Protein AF-A0A2V7Q2L5-F1 (afdb_monomer)

Foldseek 3Di:
DLCVLLVHDPVVVVVLVVCQVPDDPVGHDPVSVCSRCVSQFPDKDADPVFRKIKTATDCVVDPDGIDIDTDDDDDPPPPPPQQVQLVVLCVDCVQCVPPDPVLNVVLSPDDDDPDRDHSVNSSVSSVCVVDCVNDDDPPPPPPPPPPDDDDD

pLDDT: mean 79.68, std 14.49, range [40.38, 96.56]

Sequence (152 aa):
MVARLSRRSYEEMRVVVLEFLDTDIFHVSAENCVSFLDPLIESWDIDLATFGLEVVLNHSVVPGQAKRFEFVEREAEQPVSEEPGLQEFLQDSSLSGTATAKEVEFLKRLKFQGQRPTPLYYYRELQNLRDPLHFRTVVDRKNEEGHEHRAQ

Solvent-accessible surface area (backbone atoms only — not comparable to full-atom values): 9625 Å² total; per-residue (Å²): 110,58,28,64,70,65,75,40,52,66,68,61,41,50,52,54,51,53,52,54,74,72,42,52,86,92,70,59,49,71,67,58,51,47,72,62,44,53,62,47,42,68,47,72,53,71,43,80,91,56,56,29,38,39,40,31,44,26,59,94,81,43,91,56,74,68,47,77,45,80,53,76,92,64,78,76,77,62,82,76,67,74,54,65,26,55,53,54,23,70,70,34,58,90,66,34,68,82,65,47,73,70,56,51,56,53,60,70,67,65,82,66,86,96,55,83,63,48,36,67,52,57,41,49,52,54,51,52,75,66,37,67,89,78,48,83,78,79,72,75,86,76,76,79,85,81,80,83,88,88,88,131

Secondary structure (DSSP, 8-state):
-HHHHTT--HHHHHHHHHHHHHS-TTT--HHHHHHHHTTTEEEEEEETTTTEEEEEE-TTTS---PEEE--------------HHHHHHHH-HHHHTT--HHHHHHHHT---SS----HHHHHHHHHHHH-TTTS-----TTSSSSSS----

Structure (mmCIF, N/CA/C/O backbone):
data_AF-A0A2V7Q2L5-F1
#
_entry.id   AF-A0A2V7Q2L5-F1
#
loop_
_atom_site.group_PDB
_atom_site.id
_atom_site.type_symbol
_atom_site.label_atom_id
_atom_site.label_alt_id
_atom_site.label_comp_id
_atom_site.label_asym_id
_atom_site.label_entity_id
_atom_site.label_seq_id
_atom_site.pdbx_PDB_ins_code
_atom_site.Cartn_x
_atom_site.Cartn_y
_atom_site.Cartn_z
_atom_site.occupancy
_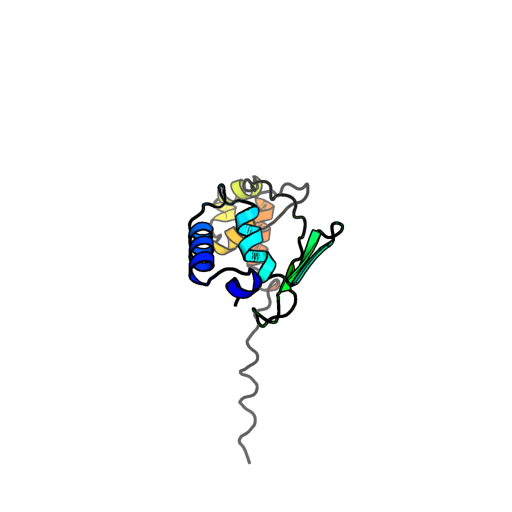atom_site.B_iso_or_equiv
_atom_site.auth_seq_id
_atom_site.auth_comp_id
_atom_site.auth_asym_id
_atom_site.auth_atom_id
_atom_site.pdbx_PDB_model_num
ATOM 1 N N . MET A 1 1 ? 29.882 -3.744 -23.129 1.00 60.84 1 MET A N 1
ATOM 2 C CA . MET A 1 1 ? 28.973 -4.578 -23.947 1.00 60.84 1 MET A CA 1
ATOM 3 C C . MET A 1 1 ? 27.867 -3.727 -24.551 1.00 60.84 1 MET A C 1
ATOM 5 O O . MET A 1 1 ? 27.806 -3.643 -25.766 1.00 60.84 1 MET A O 1
ATOM 9 N N . VAL A 1 2 ? 27.139 -2.976 -23.717 1.00 61.34 2 VAL A N 1
ATOM 10 C CA . VAL A 1 2 ? 26.141 -1.964 -24.119 1.00 61.34 2 VAL A CA 1
ATOM 11 C C . VAL A 1 2 ? 26.693 -0.957 -25.141 1.00 61.34 2 VAL A C 1
ATOM 13 O O . VAL A 1 2 ? 26.118 -0.807 -26.206 1.00 61.34 2 VAL A O 1
ATOM 16 N N . ALA A 1 3 ? 27.887 -0.391 -24.907 1.00 64.69 3 ALA A N 1
ATOM 17 C CA . ALA A 1 3 ? 28.544 0.524 -25.855 1.00 64.69 3 ALA A CA 1
ATOM 18 C C . ALA A 1 3 ? 28.677 -0.054 -27.283 1.00 64.69 3 ALA A C 1
ATOM 20 O O . ALA A 1 3 ? 28.402 0.628 -28.264 1.00 64.69 3 ALA A O 1
ATOM 21 N N . ARG A 1 4 ? 29.022 -1.347 -27.408 1.00 65.69 4 ARG A N 1
ATOM 22 C CA . ARG A 1 4 ? 29.149 -2.022 -28.712 1.00 65.69 4 ARG A CA 1
ATOM 23 C C . ARG A 1 4 ? 27.796 -2.215 -29.397 1.00 65.69 4 ARG A C 1
ATOM 25 O O . ARG A 1 4 ? 27.722 -2.072 -30.612 1.00 65.69 4 ARG A O 1
ATOM 32 N N . LEU A 1 5 ? 26.751 -2.518 -28.628 1.00 66.50 5 LEU A N 1
ATOM 33 C CA . LEU A 1 5 ? 25.382 -2.663 -29.133 1.00 66.50 5 LEU A CA 1
ATOM 34 C C . LEU A 1 5 ? 24.814 -1.319 -29.605 1.00 66.50 5 LEU A C 1
ATOM 36 O O . LEU A 1 5 ? 24.174 -1.260 -30.649 1.00 66.50 5 LEU A O 1
ATOM 40 N N . SER A 1 6 ? 25.164 -0.230 -28.920 1.00 67.88 6 SER A N 1
ATOM 41 C CA . SER A 1 6 ? 24.828 1.145 -29.310 1.00 67.88 6 SER A CA 1
ATOM 42 C C . SER A 1 6 ? 25.750 1.733 -30.389 1.00 67.88 6 SER A C 1
ATOM 44 O O . SER A 1 6 ? 25.614 2.908 -30.717 1.00 67.88 6 SER A O 1
ATOM 46 N N . ARG A 1 7 ? 26.712 0.960 -30.925 1.00 75.00 7 ARG A N 1
ATOM 47 C CA . ARG A 1 7 ? 27.757 1.416 -31.872 1.00 75.00 7 ARG A CA 1
ATOM 48 C C . ARG A 1 7 ? 28.567 2.632 -31.387 1.00 75.00 7 ARG A C 1
ATOM 50 O O . ARG A 1 7 ? 29.052 3.410 -32.203 1.00 75.00 7 ARG A O 1
ATOM 57 N N . ARG A 1 8 ? 28.728 2.788 -30.073 1.00 77.19 8 ARG A N 1
ATOM 58 C CA . ARG A 1 8 ? 29.510 3.856 -29.432 1.00 77.19 8 ARG A CA 1
ATOM 59 C C . ARG A 1 8 ? 30.800 3.305 -28.834 1.00 77.19 8 ARG A C 1
ATOM 61 O O . ARG A 1 8 ? 30.901 2.122 -28.486 1.00 77.19 8 ARG A O 1
ATOM 68 N N . SER A 1 9 ? 31.803 4.162 -28.693 1.00 82.06 9 SER A N 1
ATOM 69 C CA . SER A 1 9 ? 32.987 3.835 -27.904 1.00 82.06 9 SER A CA 1
ATOM 70 C C . SER A 1 9 ? 32.634 3.718 -26.416 1.00 82.06 9 SER A C 1
ATOM 72 O O . SER A 1 9 ? 31.589 4.178 -25.951 1.00 82.06 9 SER A O 1
ATOM 74 N N . TYR A 1 10 ? 33.509 3.067 -25.649 1.00 77.12 10 TYR A N 1
ATOM 75 C CA . TYR A 1 10 ? 33.313 2.925 -24.206 1.00 77.12 10 TYR A CA 1
ATOM 76 C C . TYR A 1 10 ? 33.289 4.283 -23.489 1.00 77.12 10 TYR A C 1
ATOM 78 O O . TYR A 1 10 ? 32.447 4.484 -22.619 1.00 77.12 10 TYR A O 1
ATOM 86 N N . GLU A 1 11 ? 34.161 5.214 -23.885 1.00 81.75 11 GLU A N 1
ATOM 87 C CA . GLU A 1 11 ? 34.223 6.552 -23.285 1.00 81.75 11 GLU A CA 1
ATOM 88 C C . GLU A 1 11 ? 32.964 7.370 -23.590 1.00 81.75 11 GLU A C 1
ATOM 90 O O . GLU A 1 11 ? 32.387 7.956 -22.679 1.00 81.75 11 GLU A O 1
ATOM 95 N N . GLU A 1 12 ? 32.467 7.337 -24.830 1.00 79.06 12 GLU A N 1
ATOM 96 C CA . GLU A 1 12 ? 31.212 8.013 -25.194 1.00 79.06 12 GLU A CA 1
ATOM 97 C C . GLU A 1 12 ? 30.021 7.444 -24.421 1.00 79.06 12 GLU A C 1
ATOM 99 O O . GLU A 1 12 ? 29.185 8.190 -23.920 1.00 79.06 12 GLU A O 1
ATOM 104 N N . MET A 1 13 ? 29.948 6.117 -24.281 1.00 79.00 13 MET A N 1
ATOM 105 C CA . MET A 1 13 ? 28.876 5.480 -23.518 1.00 79.00 13 MET A CA 1
ATOM 106 C C . MET A 1 13 ? 28.952 5.822 -22.029 1.00 79.00 13 MET A C 1
ATOM 108 O O . MET A 1 13 ? 27.931 6.016 -21.378 1.00 79.00 13 MET A O 1
ATOM 112 N N . ARG A 1 14 ? 30.165 5.908 -21.482 1.00 78.38 14 ARG A N 1
ATOM 113 C CA . ARG A 1 14 ? 30.391 6.270 -20.085 1.00 78.38 14 ARG A CA 1
ATOM 114 C C . ARG A 1 14 ? 29.935 7.699 -19.792 1.00 78.38 14 ARG A C 1
ATOM 116 O O . ARG A 1 14 ? 29.320 7.904 -18.752 1.00 78.38 14 ARG A O 1
ATOM 123 N N . VAL A 1 15 ? 30.198 8.652 -20.687 1.00 81.50 15 VAL A N 1
ATOM 124 C CA . VAL A 1 15 ? 29.710 10.037 -20.549 1.00 81.50 15 VAL A CA 1
ATOM 125 C C . VAL A 1 15 ? 28.182 10.062 -20.511 1.00 81.50 15 VAL A C 1
ATOM 127 O O . VAL A 1 15 ? 27.615 10.588 -19.564 1.00 81.50 15 VAL A O 1
ATOM 130 N N . VA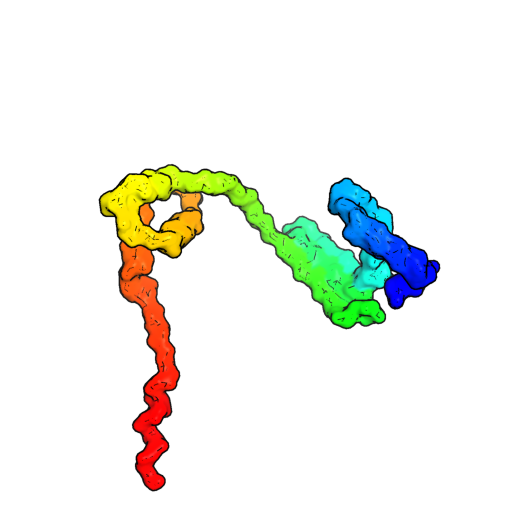L A 1 16 ? 27.527 9.376 -21.451 1.00 75.69 16 VAL A N 1
ATOM 131 C CA . VAL A 1 16 ? 26.055 9.311 -21.544 1.00 75.69 16 VAL A CA 1
ATOM 132 C C . VAL A 1 16 ? 25.420 8.709 -20.287 1.00 75.69 16 VAL A C 1
ATOM 134 O O . VAL A 1 16 ? 24.402 9.200 -19.812 1.00 75.69 16 VAL A O 1
ATOM 137 N N . VAL A 1 17 ? 26.015 7.652 -19.726 1.00 73.69 17 VAL A N 1
ATOM 138 C CA . VAL A 1 17 ? 25.506 7.013 -18.500 1.00 73.69 17 VAL A CA 1
ATOM 139 C C . VAL A 1 17 ? 25.680 7.913 -17.282 1.00 73.69 17 VAL A C 1
ATOM 141 O O . VAL A 1 17 ? 24.777 7.989 -16.457 1.00 73.69 17 VAL A O 1
ATOM 144 N N . LEU A 1 18 ? 26.828 8.578 -17.146 1.00 79.56 18 LEU A N 1
ATOM 145 C CA . LEU A 1 18 ? 27.070 9.475 -16.017 1.00 79.56 18 LEU A CA 1
ATOM 146 C C . LEU A 1 18 ? 26.167 10.706 -16.086 1.00 79.56 18 LEU A C 1
ATOM 148 O O . LEU A 1 18 ? 25.579 11.057 -15.073 1.00 79.56 18 LEU A O 1
ATOM 152 N N . GLU A 1 19 ? 25.989 11.292 -17.270 1.00 75.62 19 GLU A N 1
ATOM 153 C CA . GLU A 1 19 ? 25.028 12.378 -17.481 1.00 75.62 19 GLU A CA 1
ATOM 154 C C . GLU A 1 19 ? 23.602 11.925 -17.159 1.00 75.62 19 GLU A C 1
ATOM 156 O O . GLU A 1 19 ? 22.890 12.625 -16.448 1.00 75.62 19 GLU A O 1
ATOM 161 N N . PHE A 1 20 ? 23.190 10.732 -17.599 1.00 74.88 20 PHE A N 1
ATOM 162 C CA . PHE A 1 20 ? 21.875 10.179 -17.266 1.00 74.88 20 PHE A CA 1
ATOM 163 C C . PHE A 1 20 ? 21.674 9.988 -15.754 1.00 74.88 20 PHE A C 1
ATOM 165 O O . PHE A 1 20 ? 20.628 10.365 -15.237 1.00 74.88 20 PHE A O 1
ATOM 172 N N . LEU A 1 21 ? 22.659 9.431 -15.041 1.00 77.50 21 LEU A N 1
ATOM 173 C CA . LEU A 1 21 ? 22.577 9.200 -13.592 1.00 77.50 21 LEU A CA 1
ATOM 174 C C . LEU A 1 21 ? 22.632 10.494 -12.764 1.00 77.50 21 LEU A C 1
ATOM 176 O O . LEU A 1 21 ? 22.115 10.511 -11.650 1.00 77.50 21 LEU A O 1
ATOM 180 N N . ASP A 1 22 ? 23.262 11.543 -13.292 1.00 79.88 22 ASP A N 1
ATOM 181 C CA . ASP A 1 22 ? 23.351 12.868 -12.665 1.00 79.88 22 ASP A CA 1
ATOM 182 C C . ASP A 1 22 ? 22.141 13.760 -13.009 1.00 79.88 22 ASP A C 1
ATOM 184 O O . ASP A 1 22 ? 21.914 14.794 -12.382 1.00 79.88 22 ASP A O 1
ATOM 188 N N . THR A 1 23 ? 21.328 13.356 -13.995 1.00 78.69 23 THR A N 1
ATOM 189 C CA . THR A 1 23 ? 20.137 14.100 -14.413 1.00 78.69 23 THR A CA 1
ATOM 190 C C . THR A 1 23 ? 18.970 13.832 -13.463 1.00 78.69 23 THR A C 1
ATOM 192 O O . THR A 1 23 ? 18.562 12.693 -13.246 1.00 78.69 23 THR A O 1
ATOM 195 N N . ASP A 1 24 ? 18.384 14.908 -12.935 1.00 74.75 24 ASP A N 1
ATOM 196 C CA . ASP A 1 24 ? 17.152 14.859 -12.142 1.00 74.75 24 ASP A CA 1
ATOM 197 C C . ASP A 1 24 ? 16.011 14.193 -12.940 1.00 74.75 24 ASP A C 1
ATOM 199 O O . ASP A 1 24 ? 15.861 14.419 -14.142 1.00 74.75 24 ASP A O 1
ATOM 203 N N . ILE A 1 25 ? 15.159 13.413 -12.270 1.00 69.56 25 ILE A N 1
ATOM 204 C CA . ILE A 1 25 ? 14.011 12.718 -12.868 1.00 69.56 25 ILE A CA 1
ATOM 205 C C . ILE A 1 25 ? 13.055 13.671 -13.604 1.00 69.56 25 ILE A C 1
ATOM 207 O O . ILE A 1 25 ? 12.382 13.259 -14.544 1.00 69.56 25 ILE A O 1
ATOM 211 N N . PHE A 1 26 ? 13.025 14.952 -13.225 1.00 73.00 26 PHE A N 1
ATOM 212 C CA . PHE A 1 26 ? 12.240 15.986 -13.913 1.00 73.00 26 PHE A CA 1
ATOM 213 C C . PHE A 1 26 ? 12.892 16.531 -15.195 1.00 73.00 26 PHE A C 1
ATOM 215 O O . PHE A 1 26 ? 12.221 17.190 -15.986 1.00 73.00 26 PHE A O 1
ATOM 222 N N . HIS A 1 27 ? 14.183 16.270 -15.402 1.00 73.25 27 HIS A N 1
ATOM 223 C CA . HIS A 1 27 ? 14.985 16.770 -16.523 1.00 73.25 27 HIS A CA 1
ATOM 224 C C . HIS A 1 27 ? 15.479 15.653 -17.451 1.00 73.25 27 HIS A C 1
ATOM 226 O O . HIS A 1 27 ? 16.112 15.930 -18.472 1.00 73.25 27 HIS A O 1
ATOM 232 N N . VAL A 1 28 ? 15.190 14.391 -17.122 1.00 77.25 28 VAL A N 1
ATOM 233 C CA . VAL A 1 28 ? 15.568 13.250 -17.949 1.00 77.25 28 VAL A CA 1
ATOM 234 C C . VAL A 1 28 ? 14.807 13.285 -19.276 1.00 77.25 28 VAL A C 1
ATOM 236 O O . VAL A 1 28 ? 13.579 13.368 -19.317 1.00 77.25 28 VAL A O 1
ATOM 239 N N . SER A 1 29 ? 15.540 13.251 -20.388 1.00 77.19 29 SER A N 1
ATOM 240 C CA . SER A 1 29 ? 14.938 13.205 -21.719 1.00 77.19 29 SER A CA 1
ATOM 241 C C . SER A 1 29 ? 14.615 11.763 -22.117 1.00 77.19 29 SER A C 1
ATOM 243 O O . SER A 1 29 ? 15.309 10.817 -21.734 1.00 77.19 29 SER A O 1
ATOM 245 N N . ALA A 1 30 ? 13.587 11.588 -22.952 1.00 76.00 30 ALA A N 1
ATOM 246 C CA . ALA A 1 30 ? 13.273 10.285 -23.537 1.00 76.00 30 ALA A CA 1
ATOM 247 C C . ALA A 1 30 ? 14.459 9.720 -24.340 1.00 76.00 30 ALA A C 1
ATOM 249 O O . ALA A 1 30 ? 14.707 8.519 -24.316 1.00 76.00 30 ALA A O 1
ATOM 250 N N . GLU A 1 31 ? 15.229 10.586 -25.000 1.00 77.25 31 GLU A N 1
ATOM 251 C CA . GLU A 1 31 ? 16.392 10.202 -25.802 1.00 77.25 31 GLU A CA 1
ATOM 252 C C . GLU A 1 31 ? 17.529 9.609 -24.953 1.00 77.25 31 GLU A C 1
ATOM 254 O O . GLU A 1 31 ? 18.170 8.638 -25.369 1.00 77.25 31 GLU A O 1
ATOM 259 N N . ASN A 1 32 ? 17.730 10.124 -23.735 1.00 71.88 32 ASN A N 1
ATOM 260 C CA . ASN A 1 32 ? 18.692 9.570 -22.781 1.00 71.88 32 ASN A CA 1
ATOM 261 C C . ASN A 1 32 ? 18.252 8.179 -22.302 1.00 71.88 32 ASN A C 1
ATOM 263 O O . ASN A 1 32 ? 19.059 7.247 -22.295 1.00 71.88 32 ASN A O 1
ATOM 267 N N . CYS A 1 33 ? 16.965 8.018 -21.971 1.00 73.81 33 CYS A N 1
ATOM 268 C CA . CYS A 1 33 ? 16.392 6.730 -21.573 1.00 73.81 33 CYS A CA 1
ATOM 269 C C . CYS A 1 33 ? 16.514 5.687 -22.689 1.00 73.81 33 CYS A C 1
ATOM 271 O O . CYS A 1 33 ? 17.003 4.590 -22.442 1.00 73.81 33 CYS A O 1
ATOM 273 N N . VAL A 1 34 ? 16.125 6.040 -23.916 1.00 78.75 34 VAL A N 1
ATOM 274 C CA . VAL A 1 34 ? 16.190 5.175 -25.106 1.00 78.75 34 VAL A CA 1
ATOM 275 C C . VAL A 1 34 ? 17.631 4.750 -25.387 1.00 78.75 34 VAL A C 1
ATOM 277 O O . VAL A 1 34 ? 17.922 3.563 -25.496 1.00 78.75 34 VAL A O 1
ATOM 280 N N . SER A 1 35 ? 18.573 5.699 -25.401 1.00 76.31 35 SER A N 1
ATOM 281 C CA . SER A 1 35 ? 19.990 5.408 -25.669 1.00 76.31 35 SER A CA 1
ATOM 282 C C . SER A 1 35 ? 20.605 4.415 -24.675 1.00 76.31 35 SER A C 1
ATOM 284 O O . SER A 1 35 ? 21.519 3.665 -25.037 1.00 76.31 35 SER A O 1
ATOM 286 N N . PHE A 1 36 ? 20.126 4.414 -23.427 1.00 75.75 36 PHE A N 1
ATOM 287 C CA . PHE A 1 36 ? 20.604 3.525 -22.372 1.00 75.75 36 PHE A CA 1
ATOM 288 C C . PHE A 1 36 ? 19.840 2.196 -22.289 1.00 75.75 36 PHE A C 1
ATOM 290 O O . PHE A 1 36 ? 20.470 1.153 -22.104 1.00 75.75 36 PHE A O 1
ATOM 297 N N . LEU A 1 37 ? 18.510 2.221 -22.406 1.00 80.31 37 LEU A N 1
ATOM 298 C CA . LEU A 1 37 ? 17.634 1.070 -22.176 1.00 80.31 37 LEU A CA 1
ATOM 299 C C . LEU A 1 37 ? 17.460 0.188 -23.417 1.00 80.31 37 LEU A C 1
ATOM 301 O O . LEU A 1 37 ? 17.461 -1.032 -23.265 1.00 80.31 37 LEU A O 1
ATOM 305 N N . ASP A 1 38 ? 17.386 0.753 -24.626 1.00 82.50 38 ASP A N 1
ATOM 306 C CA . ASP A 1 38 ? 17.192 -0.019 -25.868 1.00 82.50 38 ASP A CA 1
ATOM 307 C C . ASP A 1 38 ? 18.218 -1.147 -26.060 1.00 82.50 38 ASP A C 1
ATOM 309 O O . ASP A 1 38 ? 17.837 -2.250 -26.440 1.00 82.50 38 ASP A O 1
ATOM 313 N N . PRO A 1 39 ? 19.521 -0.961 -25.776 1.00 82.88 39 PRO A N 1
ATOM 314 C CA . PRO A 1 39 ? 20.486 -2.045 -25.938 1.00 82.88 39 PRO A CA 1
ATOM 315 C C . PRO A 1 39 ? 20.348 -3.149 -24.874 1.00 82.88 39 PRO A C 1
ATOM 317 O O . PRO A 1 39 ? 20.918 -4.231 -25.039 1.00 82.88 39 PRO A O 1
ATOM 320 N N . LEU A 1 40 ? 19.662 -2.862 -23.761 1.00 84.19 40 LEU A N 1
ATOM 321 C CA . LEU A 1 40 ? 19.457 -3.770 -22.630 1.00 84.19 40 LEU A CA 1
ATOM 322 C C . LEU A 1 40 ? 18.138 -4.542 -22.727 1.00 84.19 40 LEU A C 1
ATOM 324 O O . LEU A 1 40 ? 18.040 -5.620 -22.141 1.00 84.19 40 LEU A O 1
ATOM 328 N N . ILE A 1 41 ? 17.148 -4.007 -23.440 1.00 86.25 41 ILE A N 1
ATOM 329 C CA . ILE A 1 41 ? 15.814 -4.587 -23.594 1.00 86.25 41 ILE A CA 1
ATOM 330 C C . ILE A 1 41 ? 15.732 -5.258 -24.967 1.00 86.25 41 ILE A C 1
ATOM 332 O O . ILE A 1 41 ? 15.916 -4.622 -25.996 1.00 86.25 41 ILE A O 1
ATOM 336 N N . GLU A 1 42 ? 15.467 -6.560 -24.984 1.00 87.31 42 GLU A N 1
ATOM 337 C CA . GLU A 1 42 ? 15.245 -7.322 -26.217 1.00 87.31 42 GLU A CA 1
ATOM 338 C C . GLU A 1 42 ? 13.830 -7.082 -26.763 1.00 87.31 42 GLU A C 1
ATOM 340 O O . GLU A 1 42 ? 13.648 -6.868 -27.960 1.00 87.31 42 GLU A O 1
ATOM 345 N N . SER A 1 43 ? 12.833 -7.055 -25.877 1.00 88.31 43 SER A N 1
ATOM 346 C CA . SER A 1 43 ? 11.452 -6.686 -26.194 1.00 88.31 43 SER A CA 1
ATOM 347 C C . SER A 1 43 ? 10.698 -6.272 -24.932 1.00 88.31 43 SER A C 1
ATOM 349 O O . SER A 1 43 ? 11.066 -6.661 -23.824 1.00 88.31 43 SER A O 1
ATOM 351 N N . TRP A 1 44 ? 9.609 -5.527 -25.086 1.00 91.56 44 TRP A N 1
ATOM 352 C CA . TRP A 1 44 ? 8.647 -5.290 -24.012 1.00 91.56 44 TRP A CA 1
ATOM 353 C C . TRP A 1 44 ? 7.227 -5.257 -24.576 1.00 91.56 44 TRP A C 1
ATOM 355 O O . TRP A 1 44 ? 7.045 -4.949 -25.754 1.00 91.56 44 TRP A O 1
ATOM 365 N N . ASP A 1 45 ? 6.245 -5.595 -23.743 1.00 91.06 45 ASP A N 1
ATOM 366 C CA . ASP A 1 45 ? 4.824 -5.542 -24.089 1.00 91.06 45 ASP A CA 1
ATOM 367 C C . ASP A 1 45 ? 3.985 -5.081 -22.892 1.00 91.06 45 ASP A C 1
ATOM 369 O O . ASP A 1 45 ? 4.357 -5.307 -21.734 1.00 91.06 45 ASP A O 1
ATOM 373 N N . ILE A 1 46 ? 2.862 -4.423 -23.177 1.00 91.25 46 ILE A N 1
ATOM 374 C CA . ILE A 1 46 ? 1.903 -3.968 -22.172 1.00 91.25 46 ILE A CA 1
ATOM 375 C C . ILE A 1 46 ? 0.494 -4.448 -22.517 1.00 91.25 46 ILE A C 1
ATOM 377 O O . ILE A 1 46 ? -0.084 -4.090 -23.543 1.00 91.25 46 ILE A O 1
ATOM 381 N N . ASP A 1 47 ? -0.098 -5.209 -21.605 1.00 89.88 47 ASP A N 1
ATOM 382 C CA . ASP A 1 47 ? -1.511 -5.553 -21.669 1.00 89.88 47 ASP A CA 1
ATOM 383 C C . ASP A 1 47 ? -2.326 -4.417 -21.047 1.00 89.88 47 ASP A C 1
ATOM 385 O O . ASP A 1 47 ? -2.426 -4.294 -19.829 1.00 89.88 47 ASP A O 1
ATOM 389 N N . LEU A 1 48 ? -2.932 -3.580 -21.888 1.00 86.31 48 LEU A N 1
ATOM 390 C CA . LEU A 1 48 ? -3.743 -2.444 -21.442 1.00 86.31 48 LEU A CA 1
ATOM 391 C C . LEU A 1 48 ? -5.035 -2.854 -20.715 1.00 86.31 48 LEU A C 1
ATOM 393 O O . LEU A 1 48 ? -5.615 -2.021 -20.025 1.00 86.31 48 LEU A O 1
ATOM 397 N N . ALA A 1 49 ? -5.501 -4.100 -20.852 1.00 86.12 49 ALA A N 1
ATOM 398 C CA . ALA A 1 49 ? -6.686 -4.569 -20.136 1.00 86.12 49 ALA A CA 1
ATOM 399 C C . ALA A 1 49 ? -6.379 -4.879 -18.664 1.00 86.12 49 ALA A C 1
ATOM 401 O O . ALA A 1 49 ? -7.240 -4.701 -17.805 1.00 86.12 49 ALA A O 1
ATOM 402 N N . THR A 1 50 ? -5.158 -5.330 -18.371 1.00 85.31 50 THR A N 1
ATOM 403 C CA . THR A 1 50 ? -4.704 -5.677 -17.013 1.00 85.31 50 THR A CA 1
ATOM 404 C C . THR A 1 50 ? -3.662 -4.709 -16.457 1.00 85.31 50 THR A C 1
ATOM 406 O O . THR A 1 50 ? -3.229 -4.857 -15.317 1.00 85.31 50 THR A O 1
ATOM 409 N N . PHE A 1 51 ? -3.235 -3.737 -17.266 1.00 87.12 51 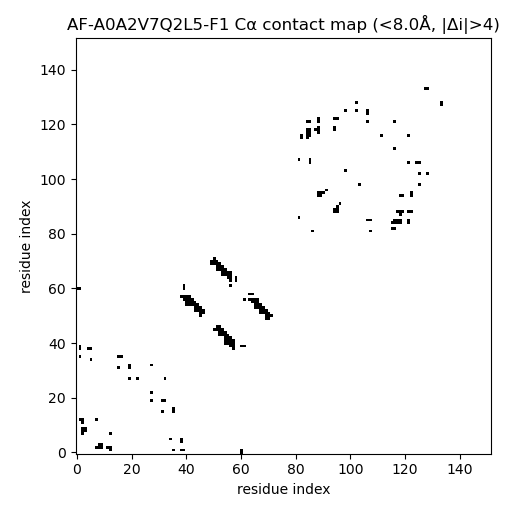PHE A N 1
ATOM 410 C CA . PHE A 1 51 ? -2.048 -2.911 -17.050 1.00 87.12 51 PHE A CA 1
ATOM 411 C C . PHE A 1 51 ? -0.766 -3.719 -16.788 1.00 87.12 51 PHE A C 1
ATOM 413 O O . PHE A 1 51 ? 0.192 -3.181 -16.245 1.00 87.12 51 PHE A O 1
ATOM 420 N N . GLY A 1 52 ? -0.707 -4.998 -17.169 1.00 90.00 52 GLY A N 1
ATOM 421 C CA . GLY A 1 52 ? 0.487 -5.825 -17.002 1.00 90.00 52 GLY A CA 1
ATOM 422 C C . GLY A 1 52 ? 1.613 -5.391 -17.943 1.00 90.00 52 GLY A C 1
ATOM 423 O O . GLY A 1 52 ? 1.372 -5.190 -19.128 1.00 90.00 52 GLY A O 1
ATOM 424 N N . LEU A 1 53 ? 2.842 -5.282 -17.433 1.00 92.94 53 LEU A N 1
ATOM 425 C CA . LEU A 1 53 ? 4.045 -4.956 -18.206 1.00 92.94 53 LEU A CA 1
ATOM 426 C C . LEU A 1 53 ? 5.011 -6.140 -18.189 1.00 92.94 53 LEU A C 1
ATOM 428 O O . LEU A 1 53 ? 5.401 -6.612 -17.121 1.00 92.94 53 LEU A O 1
ATOM 432 N N . GLU A 1 54 ? 5.461 -6.581 -19.356 1.00 92.56 54 GLU A N 1
ATOM 433 C CA . GLU A 1 54 ? 6.513 -7.585 -19.488 1.00 92.56 54 GLU A CA 1
ATOM 434 C C . GLU A 1 54 ? 7.731 -6.996 -20.200 1.00 92.56 54 GLU A C 1
ATOM 436 O O . GLU A 1 54 ? 7.610 -6.381 -21.255 1.00 92.56 54 GLU A O 1
ATOM 441 N N . VAL A 1 55 ? 8.917 -7.182 -19.619 1.00 90.62 55 VAL A N 1
ATOM 442 C CA . VAL A 1 55 ? 10.196 -6.714 -20.167 1.00 90.62 55 VAL A CA 1
ATOM 443 C C . VAL A 1 55 ? 11.142 -7.899 -20.314 1.00 90.62 55 VAL A C 1
ATOM 445 O O . VAL A 1 55 ? 11.549 -8.514 -19.325 1.00 90.62 55 VAL A O 1
ATOM 448 N N . VAL A 1 56 ? 11.531 -8.203 -21.546 1.00 89.50 56 VAL A N 1
ATOM 449 C CA . VAL A 1 56 ? 12.541 -9.210 -21.878 1.00 89.50 56 VAL A CA 1
ATOM 450 C C . VAL A 1 56 ? 13.889 -8.514 -21.987 1.00 89.50 56 VAL A C 1
ATOM 452 O O . VAL A 1 56 ? 14.072 -7.604 -22.794 1.00 89.50 56 VAL A O 1
ATOM 455 N N . LEU A 1 57 ? 14.842 -8.924 -21.154 1.00 87.88 57 LEU A N 1
ATOM 456 C CA . LEU A 1 57 ? 16.192 -8.368 -21.166 1.00 87.88 57 LEU A CA 1
ATOM 457 C C . LEU A 1 57 ? 17.064 -9.095 -22.187 1.00 87.88 57 LEU A C 1
ATOM 459 O O . LEU A 1 57 ? 16.946 -10.304 -22.370 1.00 87.88 57 LEU A O 1
ATOM 463 N N . ASN A 1 58 ? 17.989 -8.359 -22.795 1.00 84.44 58 ASN A N 1
ATOM 464 C CA . ASN A 1 58 ? 18.965 -8.908 -23.720 1.00 84.44 58 ASN A CA 1
ATOM 465 C C . ASN A 1 58 ? 19.907 -9.874 -22.986 1.00 84.44 58 ASN A C 1
ATOM 467 O O . ASN A 1 58 ? 20.820 -9.463 -22.259 1.00 84.44 58 ASN A O 1
ATOM 471 N N . HIS A 1 59 ? 19.706 -11.168 -23.230 1.00 80.06 59 HIS A N 1
ATOM 472 C CA . HIS A 1 59 ? 20.434 -12.269 -22.598 1.00 80.06 59 HIS A CA 1
ATOM 473 C C . HIS A 1 59 ? 21.948 -12.245 -22.866 1.00 80.06 59 HIS A C 1
ATOM 475 O O . HIS A 1 59 ? 22.723 -12.819 -22.101 1.00 80.06 59 HIS A O 1
ATOM 481 N N . SER A 1 60 ? 22.386 -11.569 -23.936 1.00 75.81 60 SER A N 1
ATOM 482 C CA . SER A 1 60 ? 23.810 -11.393 -24.234 1.00 75.81 60 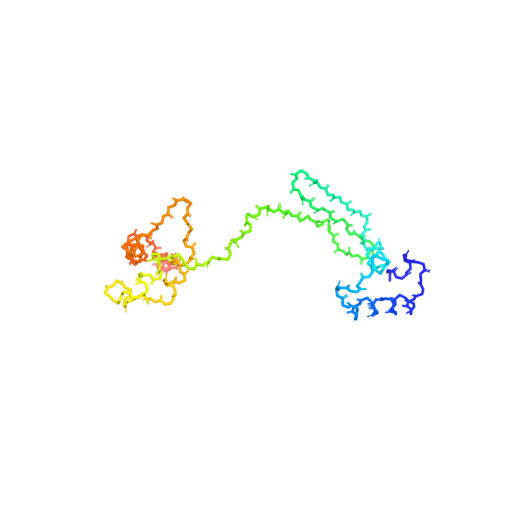SER A CA 1
ATOM 483 C C . SER A 1 60 ? 24.488 -10.423 -23.265 1.00 75.81 60 SER A C 1
ATOM 485 O O . SER A 1 60 ? 25.705 -10.475 -23.128 1.00 75.81 60 SER A O 1
ATOM 487 N N . VAL A 1 61 ? 23.728 -9.543 -22.601 1.00 73.31 61 VAL A N 1
ATOM 488 C CA . VAL A 1 61 ? 24.243 -8.476 -21.724 1.00 73.31 61 VAL A CA 1
ATOM 489 C C . VAL A 1 61 ? 23.883 -8.706 -20.261 1.00 73.31 61 VAL A C 1
ATOM 491 O O . VAL A 1 61 ? 24.707 -8.440 -19.385 1.00 73.31 61 VAL A O 1
ATOM 494 N N . VAL A 1 62 ? 22.669 -9.187 -19.993 1.00 69.56 62 VAL A N 1
ATOM 495 C CA . VAL A 1 62 ? 22.154 -9.424 -18.644 1.00 69.56 62 VAL A CA 1
ATOM 496 C C . VAL A 1 62 ? 21.708 -10.885 -18.541 1.00 69.56 62 VAL A C 1
ATOM 498 O O . VAL A 1 62 ? 20.752 -11.273 -19.209 1.00 69.56 62 VAL A O 1
ATOM 501 N N . PRO A 1 63 ? 22.358 -11.714 -17.705 1.00 68.31 63 PRO A N 1
ATOM 502 C CA . PRO A 1 63 ? 21.891 -13.070 -17.459 1.00 68.31 63 PRO A CA 1
ATOM 503 C C . PRO A 1 63 ? 20.593 -13.021 -16.640 1.00 68.31 63 PRO A C 1
ATOM 505 O O . PRO A 1 63 ? 20.611 -12.755 -15.439 1.00 68.31 63 PRO A O 1
ATOM 508 N N . GLY A 1 64 ? 19.452 -13.249 -17.288 1.00 65.81 64 GLY A N 1
ATOM 509 C CA . GLY A 1 64 ? 18.137 -13.236 -16.648 1.00 65.81 64 GLY A CA 1
ATOM 510 C C . GLY A 1 64 ? 16.995 -13.423 -17.648 1.00 65.81 64 GLY A C 1
ATOM 511 O O . GLY A 1 64 ? 17.136 -13.103 -18.822 1.00 65.81 64 GLY A O 1
ATOM 512 N N . GLN A 1 65 ? 15.875 -13.974 -17.178 1.00 73.69 65 GLN A N 1
ATOM 513 C CA . GLN A 1 65 ? 14.636 -14.139 -17.953 1.00 73.69 65 GLN A CA 1
ATOM 514 C C . GLN A 1 65 ? 13.759 -12.873 -17.902 1.00 73.69 65 GLN A C 1
ATOM 516 O O . GLN A 1 65 ? 14.075 -11.921 -17.180 1.00 73.69 65 GLN A O 1
ATOM 521 N N . ALA A 1 66 ? 12.647 -12.896 -18.645 1.00 80.19 66 ALA A N 1
ATOM 522 C CA . ALA A 1 66 ? 11.627 -11.852 -18.675 1.00 80.19 66 ALA A CA 1
ATOM 523 C C . ALA A 1 66 ? 11.166 -11.422 -17.269 1.00 80.19 66 ALA A C 1
ATOM 525 O O . ALA A 1 66 ? 11.005 -12.239 -16.356 1.00 80.19 66 ALA A O 1
ATOM 526 N N . LYS A 1 67 ? 10.968 -10.115 -17.091 1.00 85.25 67 LYS A N 1
ATOM 527 C CA . LYS A 1 67 ? 10.420 -9.497 -15.882 1.00 85.25 67 LYS A CA 1
ATOM 528 C C . LYS A 1 67 ? 8.975 -9.106 -16.148 1.00 85.25 67 LYS A C 1
ATOM 530 O O . LYS A 1 67 ? 8.726 -8.256 -16.995 1.00 85.25 67 LYS A O 1
ATOM 535 N N . ARG A 1 68 ? 8.047 -9.701 -15.401 1.00 86.44 68 ARG A N 1
ATOM 536 C CA . ARG A 1 68 ? 6.623 -9.361 -15.437 1.00 86.44 68 ARG A CA 1
ATOM 537 C C . ARG A 1 68 ? 6.264 -8.510 -14.224 1.00 86.44 68 ARG A C 1
ATOM 539 O O . ARG A 1 68 ? 6.566 -8.886 -13.092 1.00 86.44 68 ARG A O 1
ATOM 546 N N . PHE A 1 69 ? 5.627 -7.379 -14.477 1.00 88.19 69 PHE A N 1
ATOM 547 C CA . PHE A 1 69 ? 5.076 -6.464 -13.491 1.00 88.19 69 PHE A CA 1
ATOM 548 C C . PHE A 1 69 ? 3.561 -6.447 -13.657 1.00 88.19 69 PHE A C 1
ATOM 550 O O . PHE A 1 69 ? 3.054 -6.282 -14.764 1.00 88.19 69 PHE A O 1
ATOM 557 N N . GLU A 1 70 ? 2.841 -6.619 -12.557 1.00 87.31 70 GLU A N 1
ATOM 558 C CA . GLU A 1 70 ? 1.382 -6.581 -12.545 1.00 87.31 70 GLU A CA 1
ATOM 559 C C . GLU A 1 70 ? 0.936 -5.391 -11.708 1.00 87.31 70 GLU A C 1
ATOM 561 O O . GLU A 1 70 ? 1.429 -5.169 -10.598 1.00 87.31 70 GLU A O 1
ATOM 566 N N . PHE A 1 71 ? 0.024 -4.606 -12.269 1.00 81.56 71 PHE A N 1
ATOM 567 C CA . PHE A 1 71 ? -0.483 -3.397 -11.650 1.00 81.56 71 PHE A CA 1
ATOM 568 C C . PHE A 1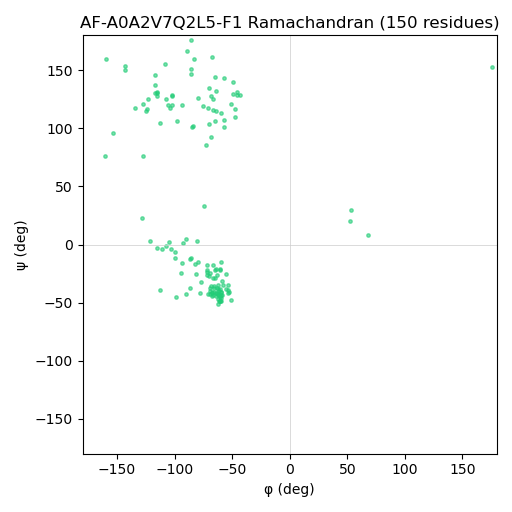 71 ? -1.908 -3.670 -11.198 1.00 81.56 71 PHE A C 1
ATOM 570 O O . PHE A 1 71 ? -2.756 -4.099 -11.973 1.00 81.56 71 PHE A O 1
ATOM 577 N N . VAL A 1 72 ? -2.165 -3.442 -9.916 1.00 77.38 72 VAL A N 1
ATOM 578 C CA . VAL A 1 72 ? -3.513 -3.522 -9.360 1.00 77.38 72 VAL A CA 1
ATOM 579 C C . VAL A 1 72 ? -3.969 -2.097 -9.127 1.00 77.38 72 VAL A C 1
ATOM 581 O O . VAL A 1 72 ? -3.332 -1.374 -8.356 1.00 77.38 72 VAL A O 1
ATOM 584 N N . GLU A 1 73 ? -5.059 -1.700 -9.782 1.00 69.31 73 GLU A N 1
ATOM 585 C CA . GLU A 1 73 ? -5.733 -0.448 -9.459 1.00 69.31 73 GLU A CA 1
ATOM 586 C C . GLU A 1 73 ? -6.176 -0.517 -7.997 1.00 69.31 73 GLU A C 1
ATOM 588 O O . GLU A 1 73 ? -6.994 -1.346 -7.594 1.00 69.31 73 GLU A O 1
ATOM 593 N N . ARG A 1 74 ? -5.562 0.326 -7.175 1.00 72.62 74 ARG A N 1
ATOM 594 C CA . ARG A 1 74 ? -6.036 0.599 -5.828 1.00 72.62 74 ARG A CA 1
ATOM 595 C C . ARG A 1 74 ? -6.738 1.936 -5.921 1.00 72.62 74 ARG A C 1
ATOM 597 O O . ARG A 1 74 ? -6.139 2.884 -6.430 1.00 72.62 74 ARG A O 1
ATOM 604 N N . GLU A 1 75 ? -7.975 2.014 -5.430 1.00 62.66 75 GLU A N 1
ATOM 605 C CA . GLU A 1 75 ? -8.570 3.313 -5.127 1.00 62.66 75 GLU A CA 1
ATOM 606 C C . GLU A 1 75 ? -7.511 4.115 -4.372 1.00 62.66 75 GLU A C 1
ATOM 608 O O . GLU A 1 75 ? -6.889 3.577 -3.447 1.00 62.66 75 GLU A O 1
ATOM 613 N N . ALA A 1 76 ? -7.238 5.345 -4.825 1.00 54.81 76 ALA A N 1
ATOM 614 C CA . ALA A 1 76 ? -6.342 6.234 -4.107 1.00 54.81 76 ALA A CA 1
ATOM 615 C C . ALA A 1 76 ? -6.793 6.180 -2.653 1.00 54.81 76 ALA A C 1
ATOM 617 O O . ALA A 1 76 ? -7.954 6.497 -2.383 1.00 54.81 76 ALA A O 1
ATOM 618 N N . GLU A 1 77 ? -5.932 5.691 -1.751 1.00 54.03 77 GLU A N 1
ATOM 619 C CA . GLU A 1 77 ? -6.230 5.778 -0.334 1.00 54.03 77 GLU A CA 1
ATOM 620 C C . GLU A 1 77 ? -6.436 7.268 -0.103 1.00 54.03 77 GLU A C 1
ATOM 622 O O . GLU A 1 77 ? -5.473 8.040 -0.093 1.00 54.03 77 GLU A O 1
ATOM 627 N N . GLN A 1 78 ? -7.704 7.695 -0.027 1.00 52.94 78 GLN A N 1
ATOM 628 C CA . GLN A 1 78 ? -8.040 9.024 0.445 1.00 52.94 78 GLN A CA 1
ATOM 629 C C . GLN A 1 78 ? -7.190 9.188 1.692 1.00 52.94 78 GLN A C 1
ATOM 631 O O . GLN A 1 78 ? -7.146 8.222 2.464 1.00 52.94 78 GLN A O 1
ATOM 636 N N . PRO A 1 79 ? -6.460 10.309 1.857 1.00 53.28 79 PRO A N 1
ATOM 637 C CA . PRO A 1 79 ? -5.663 10.517 3.052 1.00 53.28 79 PRO A CA 1
ATOM 638 C C . PRO A 1 79 ? -6.586 10.178 4.205 1.00 53.28 79 PRO A C 1
ATOM 640 O O . PRO A 1 79 ? -7.618 10.830 4.364 1.00 53.28 79 PRO A O 1
ATOM 643 N N . VAL A 1 80 ? -6.303 9.052 4.864 1.00 56.59 80 VAL A N 1
ATOM 644 C CA . VAL A 1 80 ? -7.223 8.463 5.826 1.00 56.59 80 VAL A CA 1
ATOM 645 C C . VAL A 1 80 ? -7.112 9.404 7.002 1.00 56.59 80 VAL A C 1
ATOM 647 O O . VAL A 1 80 ? -6.256 9.233 7.867 1.00 56.59 80 VAL A O 1
ATOM 650 N N . SER A 1 81 ? -7.896 10.482 6.978 1.00 63.28 81 SER A N 1
ATOM 651 C CA . SER A 1 81 ? -8.182 11.237 8.177 1.00 63.28 81 SER A CA 1
ATOM 652 C C . SER A 1 81 ? -8.639 10.181 9.160 1.00 63.28 81 SER A C 1
ATOM 654 O O . SER A 1 81 ? -9.546 9.415 8.823 1.00 63.28 81 SER A O 1
ATOM 656 N N . GLU A 1 82 ? -7.938 10.065 10.287 1.00 71.75 82 GLU A N 1
ATOM 657 C CA . GLU A 1 82 ? -8.275 9.074 11.301 1.00 71.75 8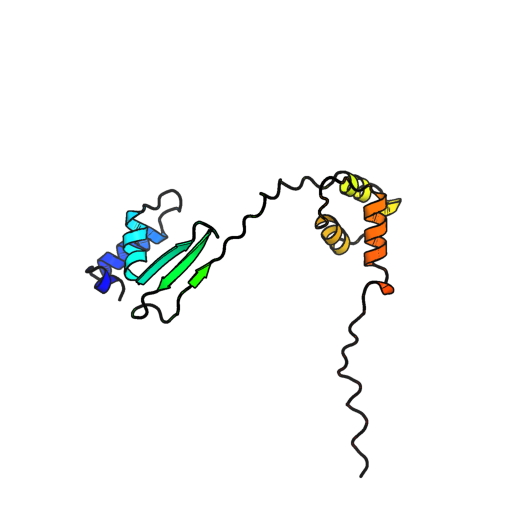2 GLU A CA 1
ATOM 658 C C . GLU A 1 82 ? -9.790 9.058 11.499 1.00 71.75 82 GLU A C 1
ATOM 660 O O . GLU A 1 82 ? -10.408 10.115 11.648 1.00 71.75 82 GLU A O 1
ATOM 665 N N . GLU A 1 83 ? -10.379 7.864 11.432 1.00 87.88 83 GLU A N 1
ATOM 666 C CA . GLU A 1 83 ? -11.821 7.694 11.566 1.00 87.88 83 GLU A CA 1
ATOM 667 C C . GLU A 1 83 ? -12.313 8.442 12.817 1.00 87.88 83 GLU A C 1
ATOM 669 O O . GLU A 1 83 ? -11.749 8.234 13.897 1.00 87.88 83 GLU A O 1
ATOM 674 N N . PRO A 1 84 ? -13.351 9.296 12.729 1.00 91.06 84 PRO A N 1
ATOM 675 C CA . PRO A 1 84 ? -13.789 10.111 13.863 1.00 91.06 84 PRO A CA 1
ATOM 676 C C . PRO A 1 84 ? -14.076 9.287 15.125 1.00 91.06 84 PRO A C 1
ATOM 678 O O . PRO A 1 84 ? -13.669 9.662 16.220 1.00 91.06 84 PRO A O 1
ATOM 681 N N . GLY A 1 85 ? -14.684 8.106 14.966 1.00 93.00 85 GLY A N 1
ATOM 682 C CA . GLY A 1 85 ? -14.943 7.197 16.084 1.00 93.00 85 GLY A CA 1
ATOM 683 C C . GLY A 1 85 ? -13.675 6.614 16.717 1.00 93.00 85 GLY A C 1
ATOM 684 O O . GLY A 1 85 ? -13.674 6.327 17.914 1.00 93.00 85 GLY A O 1
ATOM 685 N N . LEU A 1 86 ? -12.587 6.467 15.950 1.00 94.31 86 LEU A N 1
ATOM 686 C CA . LEU A 1 86 ? -11.284 6.072 16.486 1.00 94.31 86 LEU A CA 1
ATOM 687 C C . LEU A 1 86 ? -10.680 7.213 17.298 1.00 94.31 86 LEU A C 1
ATOM 689 O O . LEU A 1 86 ? -10.150 6.973 18.379 1.00 94.31 86 LEU A O 1
ATOM 693 N N . GLN A 1 87 ? -10.777 8.448 16.806 1.00 94.38 87 GLN A N 1
ATOM 694 C CA . GLN A 1 87 ? -10.286 9.614 17.540 1.00 94.38 87 GLN A CA 1
ATOM 695 C C . GLN A 1 87 ? -11.024 9.794 18.867 1.00 94.38 87 GLN A C 1
ATOM 697 O O . GLN A 1 87 ? -10.384 9.956 19.903 1.00 94.38 87 GLN A O 1
ATOM 702 N N . GLU A 1 88 ? -12.353 9.698 18.851 1.00 95.94 88 GLU A N 1
ATOM 703 C CA . GLU A 1 88 ? -13.185 9.741 20.056 1.00 95.94 88 GLU A CA 1
ATOM 704 C C . GLU A 1 88 ? -12.814 8.620 21.045 1.00 95.94 88 GLU A C 1
ATOM 706 O O . GLU A 1 88 ? -12.652 8.880 22.236 1.00 95.94 88 GLU A O 1
ATOM 711 N N . PHE A 1 89 ? -12.589 7.391 20.566 1.00 96.44 89 PHE A N 1
ATOM 712 C CA . PHE A 1 89 ? -12.109 6.281 21.399 1.00 96.44 89 PHE A CA 1
ATOM 713 C C . PHE A 1 89 ? -10.750 6.571 22.053 1.00 96.44 89 PHE A C 1
ATOM 715 O O . PHE A 1 89 ? -10.577 6.325 23.247 1.00 96.44 89 PHE A O 1
ATOM 722 N N . LEU A 1 90 ? -9.785 7.099 21.293 1.00 94.69 90 LEU A N 1
ATOM 723 C CA . LEU A 1 90 ? -8.441 7.411 21.796 1.00 94.69 90 LEU A CA 1
ATOM 724 C C . LEU A 1 90 ? -8.433 8.581 22.792 1.00 94.69 90 LEU A C 1
ATOM 726 O O . LEU A 1 90 ? -7.526 8.669 23.616 1.00 94.69 90 LEU A O 1
ATOM 730 N N . GLN A 1 91 ? -9.422 9.475 22.729 1.00 95.62 91 GLN A N 1
ATOM 731 C CA . GLN A 1 91 ? -9.596 10.565 23.694 1.00 95.62 91 GLN A CA 1
ATOM 732 C C . GLN A 1 91 ? -10.297 10.108 24.982 1.00 95.62 91 GLN A C 1
ATOM 734 O O . GLN A 1 91 ? -10.095 10.711 26.037 1.00 95.62 91 GLN A O 1
ATOM 739 N N . ASP A 1 92 ? -11.094 9.040 24.920 1.00 95.69 92 ASP A N 1
ATOM 740 C CA . ASP A 1 92 ? -11.788 8.478 26.075 1.00 95.69 92 ASP A CA 1
ATOM 741 C C . ASP A 1 92 ? -10.887 7.506 26.854 1.00 95.69 92 ASP A C 1
ATOM 743 O O . ASP A 1 92 ? -10.726 6.331 26.506 1.00 95.69 92 ASP A O 1
ATOM 747 N N . SER A 1 93 ? -10.321 7.986 27.964 1.00 93.50 93 SER A N 1
ATOM 748 C CA . SER A 1 93 ? -9.451 7.191 28.837 1.00 93.50 93 SER A CA 1
ATOM 749 C C . SER A 1 93 ? -10.159 6.009 29.507 1.00 93.50 93 SER A C 1
ATOM 751 O O . SER A 1 93 ? -9.488 5.045 29.884 1.00 93.50 93 SER A O 1
ATOM 753 N N . SER A 1 94 ? -11.492 6.033 29.623 1.00 93.50 94 SER A N 1
ATOM 754 C CA . SER A 1 94 ? -12.264 4.909 30.164 1.00 93.50 94 SER A CA 1
ATOM 755 C C . SER A 1 94 ? -12.306 3.717 29.202 1.00 93.50 94 SER A C 1
ATOM 757 O O . SER A 1 94 ? -12.397 2.571 29.647 1.00 93.50 94 SER A O 1
ATOM 759 N N . LEU A 1 95 ? -12.173 3.975 27.896 1.00 92.38 95 LEU A N 1
ATOM 760 C CA . LEU A 1 95 ? -12.179 2.957 26.847 1.00 92.38 95 LEU A CA 1
ATOM 761 C C . LEU A 1 95 ? -10.762 2.580 26.401 1.00 92.38 95 LEU A C 1
ATOM 763 O O . LEU A 1 95 ? -10.447 1.396 26.271 1.00 92.38 95 LEU A O 1
ATOM 767 N N . SER A 1 96 ? -9.891 3.565 26.180 1.00 93.56 96 SER A N 1
ATOM 768 C CA . SER A 1 96 ? -8.570 3.360 25.572 1.00 93.56 96 SER A CA 1
ATOM 769 C C . SER A 1 96 ? -7.404 3.385 26.559 1.00 93.56 96 SER A C 1
ATOM 771 O O . SER A 1 96 ? -6.281 3.087 26.161 1.00 93.56 96 SER A O 1
ATOM 773 N N . GLY A 1 97 ? -7.628 3.665 27.849 1.00 90.38 97 GLY A N 1
ATOM 774 C CA . GLY A 1 97 ? -6.553 3.911 28.823 1.00 90.38 97 GLY A CA 1
ATOM 775 C C . GLY A 1 97 ? -5.555 2.763 29.029 1.00 90.38 97 GLY A C 1
ATOM 776 O O . GLY A 1 97 ? -4.476 2.976 29.572 1.00 90.38 97 GLY A O 1
ATOM 777 N N . THR A 1 98 ? -5.887 1.550 28.580 1.00 92.19 98 THR A N 1
ATOM 778 C CA . THR A 1 98 ? -4.980 0.391 28.617 1.00 92.19 98 THR A CA 1
ATOM 779 C C . THR A 1 98 ? -4.445 -0.011 27.245 1.00 92.19 98 THR A C 1
ATOM 781 O O . THR A 1 98 ? -3.698 -0.983 27.168 1.00 92.19 98 THR A O 1
ATOM 784 N N . ALA A 1 99 ? -4.837 0.663 26.162 1.00 94.38 99 ALA A N 1
ATOM 785 C CA . ALA A 1 99 ? -4.448 0.316 24.801 1.00 94.38 99 ALA A CA 1
ATOM 786 C C . ALA A 1 99 ? -2.953 0.576 24.574 1.00 94.38 99 ALA A C 1
ATOM 788 O O . ALA A 1 99 ? -2.433 1.663 24.824 1.00 94.38 99 ALA A O 1
ATOM 789 N N . THR A 1 100 ? -2.247 -0.431 24.076 1.00 95.50 100 THR A N 1
ATOM 790 C CA . THR A 1 100 ? -0.836 -0.326 23.701 1.00 95.50 100 THR A CA 1
ATOM 791 C C . THR A 1 100 ? -0.687 0.259 22.298 1.00 95.50 100 THR A C 1
ATOM 793 O O . THR A 1 100 ? -1.591 0.161 21.469 1.00 95.50 100 THR A O 1
ATOM 796 N N . ALA A 1 101 ? 0.491 0.802 21.976 1.00 94.06 101 ALA A N 1
ATOM 797 C CA . ALA A 1 101 ? 0.763 1.352 20.645 1.00 94.06 101 ALA A CA 1
ATOM 798 C C . ALA A 1 101 ? 0.519 0.335 19.511 1.00 94.06 101 ALA A C 1
ATOM 800 O O . ALA A 1 101 ? -0.035 0.693 18.477 1.00 94.06 101 ALA A O 1
ATOM 801 N N . LYS A 1 102 ? 0.862 -0.944 19.727 1.00 93.38 102 LYS A N 1
ATOM 802 C CA . LYS A 1 102 ? 0.628 -2.019 18.747 1.00 93.38 102 LYS A CA 1
ATOM 803 C C . LYS A 1 102 ? -0.859 -2.278 18.510 1.00 93.38 102 LYS A C 1
ATOM 805 O O . LYS A 1 102 ? -1.270 -2.495 17.375 1.00 93.38 102 LYS A O 1
ATOM 810 N N . GLU A 1 103 ? -1.661 -2.254 19.570 1.00 95.25 103 GLU A N 1
ATOM 811 C CA . GLU A 1 103 ? -3.111 -2.428 19.462 1.00 95.25 103 GLU A CA 1
ATOM 812 C C . GLU A 1 103 ? -3.748 -1.216 18.770 1.00 95.25 103 GLU A C 1
ATOM 814 O O . GLU A 1 103 ? -4.587 -1.382 17.892 1.00 95.25 103 GLU A O 1
ATOM 819 N N . VAL A 1 104 ? -3.287 0.002 19.072 1.00 93.81 104 VAL A N 1
ATOM 820 C CA . VAL A 1 104 ? -3.733 1.220 18.378 1.00 93.81 104 VAL A CA 1
ATOM 821 C C . VAL A 1 104 ? -3.380 1.177 16.889 1.00 93.81 104 VAL A C 1
ATOM 823 O O . VAL A 1 104 ? -4.221 1.500 16.052 1.00 93.81 104 VAL A O 1
ATOM 826 N N . GLU A 1 105 ? -2.170 0.742 16.528 1.00 92.62 105 GLU A N 1
ATOM 827 C CA . GLU A 1 105 ? -1.791 0.554 15.122 1.00 92.62 105 GLU A CA 1
ATOM 828 C C . GLU A 1 105 ? -2.670 -0.476 14.409 1.00 92.62 105 GLU A C 1
ATOM 830 O O . GLU A 1 105 ? -3.008 -0.276 13.243 1.00 92.62 105 GLU A O 1
ATOM 835 N N . PHE A 1 106 ? -3.058 -1.560 15.086 1.00 93.31 106 PHE A N 1
ATOM 836 C CA . PHE A 1 106 ? -4.011 -2.524 14.539 1.00 93.31 106 PHE A CA 1
ATOM 837 C C . PHE A 1 106 ? -5.369 -1.864 14.263 1.00 93.31 106 PHE A C 1
ATOM 839 O O . PHE A 1 106 ? -5.879 -1.968 13.148 1.00 93.31 106 PHE A O 1
ATOM 846 N N . LEU A 1 107 ? -5.915 -1.115 15.228 1.00 93.69 107 LEU A N 1
ATOM 847 C CA . LEU A 1 107 ? -7.204 -0.429 15.077 1.00 93.69 107 LEU A CA 1
ATOM 848 C C . LEU A 1 107 ? -7.191 0.615 13.946 1.00 93.69 107 LEU A C 1
ATOM 850 O O . LEU A 1 107 ? -8.184 0.746 13.233 1.00 93.69 107 LEU A O 1
ATOM 854 N N . LYS A 1 108 ? -6.063 1.305 13.716 1.00 90.94 108 LYS A N 1
ATOM 855 C CA . LYS A 1 108 ? -5.884 2.252 12.594 1.00 90.94 108 LYS A CA 1
ATOM 856 C C . LYS A 1 108 ? -5.939 1.595 11.210 1.00 90.94 108 LYS A C 1
ATOM 858 O O . LYS A 1 108 ? -6.181 2.283 10.222 1.00 90.94 108 LYS A O 1
ATOM 863 N N . ARG A 1 109 ? -5.691 0.285 11.114 1.00 90.25 109 ARG A N 1
ATOM 864 C CA . ARG A 1 109 ? -5.735 -0.463 9.844 1.00 90.25 109 ARG A CA 1
ATOM 865 C C . ARG A 1 109 ? -7.137 -0.941 9.485 1.00 90.25 109 ARG A C 1
ATOM 867 O O . ARG A 1 109 ? -7.333 -1.383 8.355 1.00 90.25 109 ARG A O 1
ATOM 874 N N . LEU A 1 110 ? -8.091 -0.868 10.414 1.00 89.88 110 LEU A N 1
ATOM 875 C CA . LEU A 1 110 ? -9.478 -1.224 10.144 1.00 89.88 110 LEU A CA 1
ATOM 876 C C . LEU A 1 110 ? -10.056 -0.267 9.096 1.00 89.88 110 LEU A C 1
ATOM 878 O O . LEU A 1 110 ? -9.900 0.950 9.193 1.00 89.88 110 LEU A O 1
ATOM 882 N N . LYS A 1 111 ? -10.709 -0.831 8.080 1.00 86.50 111 LYS A N 1
ATOM 883 C CA . LYS A 1 111 ? -11.341 -0.090 6.985 1.00 86.50 111 LYS A CA 1
ATOM 884 C C . LYS A 1 111 ? -12.839 -0.353 7.014 1.00 86.50 111 LYS A C 1
ATOM 886 O O . LYS A 1 111 ? -13.259 -1.497 7.172 1.00 86.50 111 LYS A O 1
ATOM 891 N N . PHE A 1 112 ? -13.632 0.695 6.821 1.00 85.94 112 PHE A N 1
ATOM 892 C CA . PHE A 1 112 ? -15.088 0.624 6.867 1.00 85.94 112 PHE A CA 1
ATOM 893 C C . PHE A 1 112 ? -15.663 1.136 5.551 1.00 85.94 112 PHE A C 1
ATOM 895 O O . PHE A 1 112 ? -15.361 2.243 5.117 1.00 85.94 112 PHE A O 1
ATOM 902 N N . GLN A 1 113 ? -16.496 0.327 4.900 1.00 83.38 113 GLN A N 1
ATOM 903 C CA . GLN A 1 113 ? -17.156 0.706 3.652 1.00 83.38 113 GLN A CA 1
ATOM 904 C C . GLN A 1 113 ? -18.574 1.186 3.957 1.00 83.38 113 GLN A C 1
ATOM 906 O O . GLN A 1 113 ? -19.444 0.393 4.314 1.00 83.38 113 GLN A O 1
ATOM 911 N N . GLY A 1 114 ? -18.800 2.499 3.866 1.00 78.88 114 GLY A N 1
ATOM 912 C CA . GLY A 1 114 ? -20.120 3.107 4.080 1.00 78.88 114 GLY A CA 1
ATOM 913 C C . GLY A 1 114 ? -20.641 3.047 5.523 1.00 78.88 114 GLY A C 1
ATOM 914 O O . GLY A 1 114 ? -21.791 3.405 5.769 1.00 78.88 114 GLY A O 1
ATOM 915 N N . GLN A 1 115 ? -19.815 2.618 6.479 1.00 86.81 115 GLN A N 1
ATOM 916 C CA . GLN A 1 115 ? -20.148 2.559 7.902 1.00 86.81 115 GLN A CA 1
ATOM 917 C C . GLN A 1 115 ? -19.228 3.484 8.691 1.00 86.81 115 GLN A C 1
ATOM 919 O O . GLN A 1 115 ? -18.057 3.627 8.356 1.00 86.81 115 GLN A O 1
ATOM 924 N N . ARG A 1 116 ? -19.761 4.093 9.753 1.00 88.75 116 ARG A N 1
ATOM 925 C CA . ARG A 1 116 ? -18.980 4.893 10.700 1.00 88.75 116 ARG A CA 1
ATOM 926 C C . ARG A 1 116 ? -18.955 4.185 12.054 1.00 88.75 116 ARG A C 1
ATOM 928 O O . ARG A 1 116 ? -19.984 4.183 12.734 1.00 88.75 116 ARG A O 1
ATOM 935 N N . PRO A 1 117 ? -17.839 3.544 12.430 1.00 93.88 117 PRO A N 1
ATOM 936 C CA . PRO A 1 117 ? -17.724 2.877 13.722 1.00 93.88 117 PRO A CA 1
ATOM 937 C C . PRO A 1 117 ? -17.798 3.898 14.861 1.00 93.88 117 PRO A C 1
ATOM 939 O O . PRO A 1 117 ? -17.290 5.012 14.756 1.00 93.88 117 PRO A O 1
ATOM 942 N N . THR A 1 118 ? -18.427 3.507 15.966 1.00 95.88 118 THR A N 1
ATOM 943 C CA . THR A 1 118 ? -18.477 4.308 17.197 1.00 95.88 118 THR A CA 1
ATOM 944 C C . THR A 1 118 ? -17.283 3.978 18.099 1.00 95.88 118 THR A C 1
ATOM 946 O O . THR A 1 118 ? -16.659 2.929 17.920 1.00 95.88 118 THR A O 1
ATOM 949 N N . PRO A 1 119 ? -16.986 4.781 19.135 1.00 96.31 119 PRO A N 1
ATOM 950 C CA . PRO A 1 119 ? -15.924 4.454 20.093 1.00 96.31 119 PRO A CA 1
ATOM 951 C C . PRO A 1 119 ? -16.065 3.066 20.735 1.00 96.31 119 PRO A C 1
ATOM 953 O O . PRO A 1 119 ? -15.084 2.354 20.947 1.00 96.31 119 PRO A O 1
ATOM 956 N N . LEU A 1 120 ? -17.308 2.636 20.982 1.00 96.31 120 LEU A N 1
ATOM 957 C CA . LEU A 1 120 ? -17.607 1.309 21.525 1.00 96.31 120 LEU A CA 1
ATOM 958 C C . LEU A 1 120 ? -17.229 0.168 20.578 1.00 96.31 120 LEU A C 1
ATOM 960 O O . LEU A 1 120 ? -16.917 -0.924 21.052 1.00 96.31 120 LEU A O 1
ATOM 964 N N . TYR A 1 121 ? -17.255 0.397 19.264 1.00 96.56 121 TYR A N 1
ATOM 965 C CA . TYR A 1 121 ? -16.775 -0.587 18.299 1.00 96.56 121 TYR A CA 1
ATOM 966 C C . TYR A 1 121 ? -15.282 -0.856 18.524 1.00 96.56 121 TYR A C 1
ATOM 968 O O . TYR A 1 121 ? -14.889 -1.998 18.733 1.00 96.56 121 TYR A O 1
ATOM 976 N N . TYR A 1 122 ? -14.467 0.199 18.597 1.00 96.19 122 TYR A N 1
ATOM 977 C CA . TYR A 1 122 ? -13.025 0.081 18.835 1.00 96.19 122 TYR A CA 1
ATOM 978 C C . TYR A 1 122 ? -12.691 -0.537 20.192 1.00 96.19 122 TYR A C 1
ATOM 980 O O . TYR A 1 122 ? -11.770 -1.347 20.285 1.00 96.19 122 TYR A O 1
ATOM 988 N N . TYR A 1 123 ? -13.470 -0.221 21.229 1.00 96.19 123 TYR A N 1
ATOM 989 C CA . TYR A 1 123 ? -13.328 -0.867 22.533 1.00 96.19 123 TYR A CA 1
ATOM 990 C C . TYR A 1 123 ? -13.548 -2.385 22.456 1.00 96.19 123 TYR A C 1
ATOM 992 O O . TYR A 1 123 ? -12.768 -3.151 23.019 1.00 96.19 123 TYR A O 1
ATOM 1000 N N . ARG A 1 124 ? -14.571 -2.835 21.719 1.00 95.94 124 ARG A N 1
ATOM 1001 C CA . ARG A 1 124 ? -14.833 -4.268 21.516 1.00 95.94 124 ARG A CA 1
ATOM 1002 C C . ARG A 1 124 ? -13.752 -4.938 20.681 1.00 95.94 124 ARG A C 1
ATOM 1004 O O . ARG A 1 124 ? -13.317 -6.022 21.042 1.00 95.94 124 ARG A O 1
ATOM 1011 N N . GLU A 1 125 ? -13.264 -4.288 19.630 1.00 95.62 125 GLU A N 1
ATOM 1012 C CA . GLU A 1 125 ? -12.155 -4.823 18.833 1.00 95.62 125 GLU A CA 1
ATOM 1013 C C . GLU A 1 125 ? -10.870 -4.962 19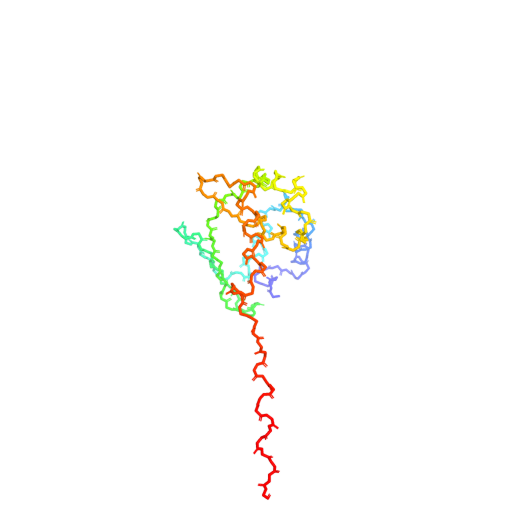.657 1.00 95.62 125 GLU A C 1
ATOM 1015 O O . GLU A 1 125 ? -10.164 -5.962 19.538 1.00 95.62 125 GLU A O 1
ATOM 1020 N N . LEU A 1 126 ? -10.595 -4.013 20.556 1.00 95.25 126 LEU A N 1
ATOM 1021 C CA . LEU A 1 126 ? -9.485 -4.123 21.499 1.00 95.25 126 LEU A CA 1
ATOM 1022 C C . LEU A 1 126 ? -9.663 -5.314 22.454 1.00 95.25 126 LEU A C 1
ATOM 1024 O O . LEU A 1 126 ? -8.700 -6.026 22.733 1.00 95.25 126 LEU A O 1
ATOM 1028 N N . GLN A 1 127 ? -10.879 -5.546 22.955 1.00 93.44 127 GLN A N 1
ATOM 1029 C CA . GLN A 1 127 ? -11.183 -6.717 23.783 1.00 93.44 127 GLN A CA 1
ATOM 1030 C C . GLN A 1 127 ? -11.016 -8.020 22.995 1.00 93.44 127 GLN A C 1
ATOM 1032 O O . GLN A 1 127 ? -10.374 -8.943 23.493 1.00 93.44 127 GLN A O 1
ATOM 1037 N N . ASN A 1 128 ? -11.505 -8.066 21.755 1.00 94.19 128 ASN A N 1
ATOM 1038 C CA . ASN A 1 128 ? -11.355 -9.215 20.866 1.00 94.19 128 ASN A CA 1
ATOM 1039 C C . ASN A 1 128 ? -9.873 -9.523 20.607 1.00 94.19 128 ASN A C 1
ATOM 1041 O O . ASN A 1 128 ? -9.464 -10.679 20.645 1.00 94.19 128 ASN A O 1
ATOM 1045 N N . LEU A 1 129 ? -9.043 -8.494 20.407 1.00 92.25 129 LEU A N 1
ATOM 1046 C CA . LEU A 1 129 ? -7.602 -8.649 20.194 1.00 92.25 129 LEU A CA 1
ATOM 1047 C C . LEU A 1 129 ? -6.879 -9.262 21.408 1.00 92.25 129 LEU A C 1
ATOM 1049 O O . LEU A 1 129 ? -5.830 -9.887 21.259 1.00 92.25 129 LEU A O 1
ATOM 1053 N N . ARG A 1 130 ? -7.439 -9.088 22.608 1.00 91.50 130 ARG A N 1
ATOM 1054 C CA . ARG A 1 130 ? -6.885 -9.588 23.873 1.00 91.50 130 ARG A CA 1
ATOM 1055 C C . ARG A 1 130 ? -7.433 -10.940 24.292 1.00 91.50 130 ARG A C 1
ATOM 1057 O O . ARG A 1 130 ? -6.849 -11.554 25.182 1.00 91.50 130 ARG A O 1
ATOM 1064 N N . ASP A 1 131 ? -8.541 -11.381 23.706 1.00 90.75 131 ASP A N 1
ATOM 1065 C CA . ASP A 1 131 ? -9.166 -12.640 24.079 1.00 90.75 131 ASP A CA 1
ATOM 1066 C C . ASP A 1 131 ? -8.301 -13.824 23.599 1.00 90.75 131 ASP A C 1
ATOM 1068 O O . ASP A 1 131 ? -8.123 -14.021 22.390 1.00 90.75 131 ASP A O 1
ATOM 1072 N N . PRO A 1 132 ? -7.780 -14.663 24.514 1.00 87.50 132 PRO A N 1
ATOM 1073 C CA . PRO A 1 132 ? -7.012 -15.850 24.146 1.00 87.50 132 PRO A CA 1
ATOM 1074 C C . PRO A 1 132 ? -7.805 -16.861 23.307 1.00 87.50 132 PRO A C 1
ATOM 1076 O O . PRO A 1 132 ? -7.211 -17.688 22.621 1.00 87.50 132 PRO A O 1
ATOM 1079 N N . LEU A 1 133 ? -9.140 -16.827 23.335 1.00 89.06 133 LEU A N 1
ATOM 1080 C CA . LEU A 1 133 ? -9.981 -17.703 22.519 1.00 89.06 133 LEU A CA 1
ATOM 1081 C C . LEU A 1 133 ? -9.953 -17.325 21.035 1.00 89.06 133 LEU A C 1
ATOM 1083 O O . LEU A 1 133 ? -10.191 -18.186 20.184 1.00 89.06 133 LEU A O 1
ATOM 1087 N N . HIS A 1 134 ? -9.634 -16.072 20.708 1.00 87.38 134 HIS A N 1
ATOM 1088 C CA . HIS A 1 134 ? -9.523 -15.609 19.326 1.00 87.38 134 HIS A CA 1
ATOM 1089 C C . HIS A 1 134 ? -8.170 -15.939 18.686 1.00 87.38 134 HIS A C 1
ATOM 1091 O O . HIS A 1 134 ? -8.071 -15.967 17.458 1.00 87.38 134 HIS A O 1
ATOM 1097 N N . PHE A 1 135 ? -7.149 -16.275 19.482 1.00 85.25 135 PHE A N 1
ATOM 1098 C CA . PHE A 1 135 ? -5.803 -16.553 18.985 1.00 85.25 135 PHE A CA 1
ATOM 1099 C C . PHE A 1 135 ? -5.217 -17.811 19.618 1.00 85.25 135 PHE A C 1
ATOM 1101 O O . PHE A 1 135 ? -4.934 -17.871 20.809 1.00 85.25 135 PHE A O 1
ATOM 1108 N N . ARG A 1 136 ? -4.940 -18.823 18.793 1.00 82.25 136 ARG A N 1
ATOM 1109 C CA . ARG A 1 136 ? -4.181 -19.992 19.245 1.00 82.25 136 ARG A CA 1
ATOM 1110 C C . ARG A 1 136 ? -2.711 -19.613 19.355 1.00 82.25 136 ARG A C 1
ATOM 1112 O O . ARG A 1 136 ? -2.083 -19.280 18.351 1.00 82.25 136 ARG A O 1
ATOM 1119 N N . THR A 1 137 ? -2.144 -19.721 20.550 1.00 73.06 137 THR A N 1
ATOM 1120 C CA . THR A 1 137 ? -0.692 -19.748 20.700 1.00 73.06 137 THR A CA 1
ATOM 1121 C C . THR A 1 137 ? -0.187 -21.034 20.059 1.00 73.06 137 THR A C 1
ATOM 1123 O O . THR A 1 137 ? -0.539 -22.141 20.467 1.00 73.06 137 THR A O 1
ATOM 1126 N N . VAL A 1 138 ? 0.605 -20.901 18.996 1.00 70.06 138 VAL A N 1
ATOM 1127 C CA . VAL A 1 138 ? 1.333 -22.039 18.439 1.00 70.06 138 VAL A CA 1
ATOM 1128 C C . VAL A 1 138 ? 2.388 -22.407 19.475 1.00 70.06 138 VAL A C 1
ATOM 1130 O O . VAL A 1 138 ? 3.463 -21.818 19.515 1.00 70.06 138 VAL A O 1
ATOM 1133 N N . VAL A 1 139 ? 2.049 -23.330 20.374 1.00 62.47 139 VAL A N 1
ATOM 1134 C CA . VAL A 1 139 ? 3.050 -23.997 21.200 1.00 62.47 139 VAL A CA 1
ATOM 1135 C C . VAL A 1 139 ? 3.920 -24.781 20.228 1.00 62.47 139 VAL A C 1
ATOM 1137 O O . VAL A 1 139 ? 3.434 -25.655 19.507 1.00 62.47 139 VAL A O 1
ATOM 1140 N N . ASP A 1 140 ? 5.182 -24.374 20.143 1.00 53.12 140 ASP A N 1
ATOM 1141 C CA . ASP A 1 140 ? 6.182 -24.936 19.249 1.00 53.12 140 ASP A CA 1
ATOM 1142 C C . ASP A 1 140 ? 6.299 -26.439 19.539 1.00 53.12 140 ASP A C 1
ATOM 1144 O O . ASP A 1 140 ? 6.780 -26.862 20.593 1.00 53.12 140 ASP A O 1
ATOM 1148 N N . ARG A 1 141 ? 5.778 -27.261 18.626 1.00 50.12 141 ARG A N 1
ATOM 1149 C CA . ARG A 1 141 ? 5.597 -28.714 18.779 1.00 50.12 141 ARG A CA 1
ATOM 1150 C C . ARG A 1 141 ? 6.926 -29.482 18.656 1.00 50.12 141 ARG A C 1
ATOM 1152 O O . ARG A 1 141 ? 6.963 -30.575 18.108 1.00 50.12 141 ARG A O 1
ATOM 1159 N N . LYS A 1 142 ? 8.034 -28.883 19.102 1.00 49.94 142 LYS A N 1
ATOM 1160 C CA . LYS A 1 142 ? 9.398 -29.419 18.981 1.00 49.94 142 LYS A CA 1
ATOM 1161 C C . LYS A 1 142 ? 9.936 -30.097 20.241 1.00 49.94 142 LYS A C 1
ATOM 1163 O O . LYS A 1 142 ? 10.997 -30.703 20.164 1.00 49.94 142 LYS A O 1
ATOM 1168 N N . ASN A 1 143 ? 9.222 -30.053 21.368 1.00 46.72 143 ASN A N 1
ATOM 1169 C CA . ASN A 1 143 ? 9.729 -30.601 22.635 1.00 46.72 143 ASN A CA 1
ATOM 1170 C C . ASN A 1 143 ? 9.115 -31.943 23.078 1.00 46.72 143 ASN A C 1
ATOM 1172 O O . ASN A 1 143 ? 9.507 -32.441 24.128 1.00 46.72 143 ASN A O 1
ATOM 1176 N N . GLU A 1 144 ? 8.210 -32.561 22.310 1.00 47.09 144 GLU A N 1
ATOM 1177 C CA . GLU A 1 144 ? 7.568 -33.828 22.724 1.00 47.09 144 GLU A CA 1
ATOM 1178 C C . GLU A 1 144 ? 8.172 -35.099 22.094 1.00 47.09 144 GLU A C 1
ATOM 1180 O O . GLU A 1 144 ? 7.944 -36.188 22.605 1.00 47.09 144 GLU A O 1
ATOM 1185 N N . GLU A 1 145 ? 9.030 -35.003 21.071 1.00 48.28 145 GLU A N 1
ATOM 1186 C CA . GLU A 1 145 ? 9.632 -36.194 20.427 1.00 48.28 145 GLU A CA 1
ATOM 1187 C C . GLU A 1 145 ? 10.975 -36.646 21.054 1.00 48.28 145 GLU A C 1
ATOM 1189 O O . GLU A 1 145 ? 11.618 -37.579 20.578 1.00 48.28 145 GLU A O 1
ATOM 1194 N N . GLY A 1 146 ? 11.426 -36.011 22.143 1.00 46.38 146 GLY A N 1
ATOM 1195 C CA . GLY A 1 146 ? 12.763 -36.229 22.721 1.00 46.38 146 GLY A CA 1
ATOM 1196 C C . GLY A 1 146 ? 12.893 -37.288 23.827 1.00 46.38 146 GLY A C 1
ATOM 1197 O O . GLY A 1 146 ? 13.992 -37.447 24.366 1.00 46.38 146 GLY A O 1
ATOM 1198 N N . HIS A 1 147 ? 11.823 -37.989 24.223 1.00 46.31 147 HIS A N 1
ATOM 1199 C CA . HIS A 1 147 ? 11.839 -38.793 25.460 1.00 46.31 147 HIS A CA 1
ATOM 1200 C C . HIS A 1 147 ? 11.400 -40.262 25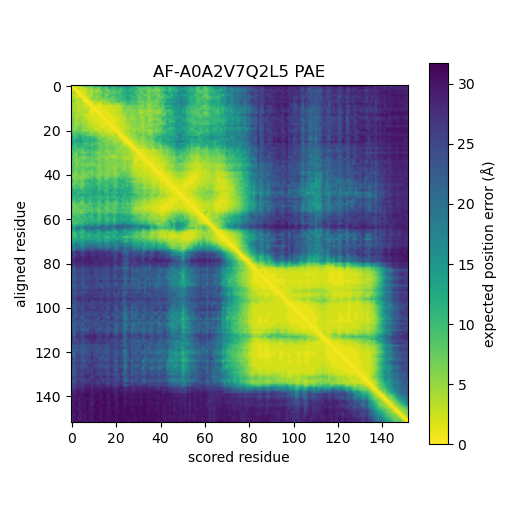.367 1.00 46.31 147 HIS A C 1
ATOM 1202 O O . HIS A 1 147 ? 11.108 -40.854 26.401 1.00 46.31 147 HIS A O 1
ATOM 1208 N N . GLU A 1 148 ? 11.467 -40.907 24.195 1.00 46.50 148 GLU A N 1
ATOM 1209 C CA . GLU A 1 148 ? 11.133 -42.346 24.101 1.00 46.50 148 GLU A CA 1
ATOM 1210 C C . GLU A 1 148 ? 12.216 -43.305 23.583 1.00 46.50 148 GLU A C 1
ATOM 1212 O O . GLU A 1 148 ? 11.985 -44.513 23.546 1.00 46.50 148 GLU A O 1
ATOM 1217 N N . HIS A 1 149 ? 13.443 -42.865 23.290 1.00 46.41 149 HIS A N 1
ATOM 1218 C CA . HIS A 1 149 ? 14.489 -43.792 22.825 1.00 46.41 149 HIS A CA 1
ATOM 1219 C C . HIS A 1 149 ? 15.797 -43.710 23.613 1.00 46.41 149 HIS A C 1
ATOM 1221 O O . HIS A 1 149 ? 16.808 -43.205 23.129 1.00 46.41 149 HIS A O 1
ATOM 1227 N N . ARG A 1 150 ? 15.801 -44.292 24.822 1.00 45.75 150 ARG A N 1
ATOM 1228 C CA . ARG A 1 150 ? 17.006 -44.932 25.385 1.00 45.75 150 ARG A CA 1
ATOM 1229 C C . ARG A 1 150 ? 16.679 -45.915 26.515 1.00 45.75 150 ARG A C 1
ATOM 1231 O O . ARG A 1 150 ? 16.905 -45.642 27.687 1.00 45.75 150 ARG A O 1
ATOM 1238 N N . ALA A 1 151 ? 16.181 -47.087 26.136 1.00 44.62 151 ALA A N 1
ATOM 1239 C CA . ALA A 1 151 ? 16.344 -48.310 26.914 1.00 44.62 151 ALA A CA 1
ATOM 1240 C C . ALA A 1 151 ? 16.276 -49.511 25.966 1.00 44.62 151 ALA A C 1
ATOM 1242 O O . ALA A 1 151 ? 15.188 -49.943 25.587 1.00 44.62 151 ALA A O 1
ATOM 1243 N N 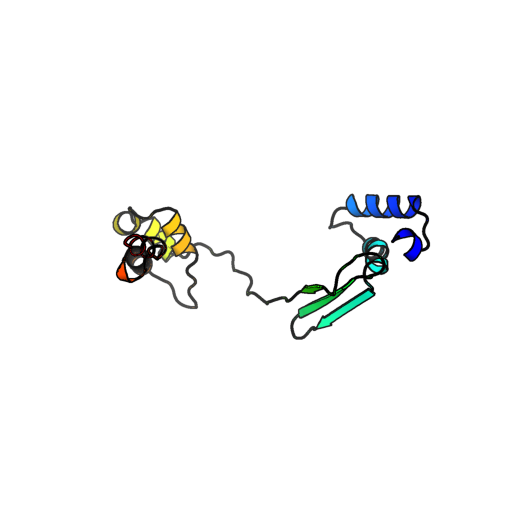. GLN A 1 152 ? 17.453 -49.980 25.551 1.00 40.38 152 GLN A N 1
ATOM 1244 C CA . GLN A 1 152 ? 17.789 -51.368 25.223 1.00 40.38 152 GLN A CA 1
ATOM 1245 C C . GLN A 1 152 ? 19.305 -51.467 25.062 1.00 40.38 152 GLN A C 1
ATOM 1247 O O . GLN A 1 152 ? 19.874 -50.592 24.368 1.00 40.38 152 GLN A O 1
#

Nearest PDB structures (foldseek):
  6jq1-assembly1_A  TM=4.166E-01  e=2.620E-02  Deinococcus geothermalis DSM 11300
  6qa9-assembly1_AL  TM=2.820E-01  e=6.930E+00  Ovis aries
  5h08-assembly1_A  TM=3.395E-01  e=8.809E+00  Homo sapiens

Radius of gyration: 28.52 Å; Cα contacts (8 Å, |Δi|>4): 125; chains: 1; bounding box: 54×68×62 Å

Mean predicted aligned error: 16.46 Å